Protein AF-A0A3N1CNZ3-F1 (afdb_monomer)

Structure (mmCIF, N/CA/C/O backbone):
data_AF-A0A3N1CNZ3-F1
#
_entry.id   AF-A0A3N1CNZ3-F1
#
loop_
_atom_site.group_PDB
_atom_site.id
_atom_site.type_symbol
_atom_site.label_atom_id
_atom_site.label_alt_id
_atom_site.label_comp_id
_atom_site.label_asym_id
_atom_site.label_entity_id
_atom_site.label_seq_id
_atom_site.pdbx_PDB_ins_code
_atom_site.Cartn_x
_atom_site.Cartn_y
_atom_site.Cartn_z
_atom_site.occupancy
_atom_site.B_iso_or_equiv
_atom_site.auth_seq_id
_atom_site.auth_comp_id
_atom_site.auth_asym_id
_atom_site.auth_atom_id
_atom_site.pdbx_PDB_model_num
ATOM 1 N N . MET A 1 1 ? 6.850 5.649 -30.669 1.00 46.03 1 MET A N 1
ATOM 2 C CA . MET A 1 1 ? 6.599 4.956 -29.387 1.00 46.03 1 MET A CA 1
ATOM 3 C C . MET A 1 1 ? 7.341 3.634 -29.407 1.00 46.03 1 MET A C 1
ATOM 5 O O . MET A 1 1 ? 7.019 2.796 -30.239 1.00 46.03 1 MET A O 1
ATOM 9 N N . ARG A 1 2 ? 8.354 3.455 -28.555 1.00 51.59 2 ARG A N 1
ATOM 10 C CA . ARG A 1 2 ? 8.882 2.115 -28.277 1.00 51.59 2 ARG A CA 1
ATOM 11 C C . ARG A 1 2 ? 7.975 1.484 -27.224 1.00 51.59 2 ARG A C 1
ATOM 13 O O . ARG A 1 2 ? 7.760 2.064 -26.165 1.00 51.59 2 ARG A O 1
ATOM 20 N N . ILE A 1 3 ? 7.370 0.356 -27.580 1.00 62.97 3 ILE A N 1
ATOM 21 C CA . ILE A 1 3 ? 6.422 -0.361 -26.716 1.00 62.97 3 ILE A CA 1
ATOM 22 C C . ILE A 1 3 ? 7.185 -1.106 -25.613 1.00 62.97 3 ILE A C 1
ATOM 24 O O . ILE A 1 3 ? 6.707 -1.186 -24.486 1.00 62.97 3 ILE A O 1
ATOM 28 N N . VAL A 1 4 ? 8.389 -1.587 -25.933 1.00 71.00 4 VAL A N 1
ATOM 29 C CA . VAL A 1 4 ? 9.271 -2.314 -25.019 1.00 71.00 4 VAL A CA 1
ATOM 30 C C . VAL A 1 4 ? 10.688 -1.771 -25.155 1.00 71.00 4 VAL A C 1
ATOM 32 O O . VAL A 1 4 ? 11.186 -1.603 -26.274 1.00 71.00 4 VAL A O 1
ATOM 35 N N . THR A 1 5 ? 11.318 -1.500 -24.020 1.00 71.12 5 THR A N 1
ATOM 36 C CA . THR A 1 5 ? 12.711 -1.066 -23.894 1.00 71.12 5 THR A CA 1
ATOM 37 C C . THR A 1 5 ? 13.413 -1.970 -22.874 1.00 71.12 5 THR A C 1
ATOM 39 O O . THR A 1 5 ? 12.835 -2.303 -21.836 1.00 71.12 5 THR A O 1
ATOM 42 N N . VAL A 1 6 ? 14.607 -2.456 -23.226 1.00 70.56 6 VAL A N 1
ATOM 43 C CA . VAL A 1 6 ? 15.424 -3.355 -22.399 1.00 70.56 6 VAL A CA 1
ATOM 44 C C . VAL A 1 6 ? 16.840 -2.780 -22.340 1.00 70.56 6 VAL A C 1
ATOM 46 O O . VAL A 1 6 ? 17.570 -2.846 -23.333 1.00 70.56 6 VAL A O 1
ATOM 49 N N . GLY A 1 7 ? 17.219 -2.220 -21.194 1.00 62.03 7 GLY A N 1
ATOM 50 C CA . GLY A 1 7 ? 18.405 -1.371 -21.076 1.00 62.03 7 GLY A CA 1
ATOM 51 C C . GLY A 1 7 ? 18.458 -0.628 -19.741 1.00 62.03 7 GLY A C 1
ATOM 52 O O . GLY A 1 7 ? 17.455 -0.532 -19.041 1.00 62.03 7 GLY A O 1
ATOM 53 N N . GLY A 1 8 ? 19.654 -0.170 -19.358 1.00 52.12 8 GLY A N 1
ATOM 54 C CA . GLY A 1 8 ? 19.952 0.368 -18.023 1.00 52.12 8 GLY A CA 1
ATOM 55 C C . GLY A 1 8 ? 19.082 1.549 -17.587 1.00 52.12 8 GLY A C 1
ATOM 56 O O . GLY A 1 8 ? 18.690 1.549 -16.426 1.00 52.12 8 GLY A O 1
ATOM 57 N N . ASP A 1 9 ? 18.725 2.435 -18.529 1.00 57.38 9 ASP A N 1
ATOM 58 C CA . ASP A 1 9 ? 18.073 3.738 -18.290 1.00 57.38 9 ASP A CA 1
ATOM 59 C C . ASP A 1 9 ? 16.896 3.964 -19.260 1.00 57.38 9 ASP A C 1
ATOM 61 O O . ASP A 1 9 ? 16.819 4.945 -20.007 1.00 57.38 9 ASP A O 1
ATOM 65 N N . ASP A 1 10 ? 15.995 2.992 -19.336 1.00 58.72 10 ASP A N 1
ATOM 66 C CA . ASP A 1 10 ? 15.031 2.916 -20.425 1.00 58.72 10 ASP A CA 1
ATOM 67 C C . ASP A 1 10 ? 13.652 3.476 -20.035 1.00 58.72 10 ASP A C 1
ATOM 69 O O . ASP A 1 10 ? 12.957 2.930 -19.176 1.00 58.72 10 ASP A O 1
ATOM 73 N N . VAL A 1 11 ? 13.223 4.539 -20.731 1.00 62.50 11 VAL A N 1
ATOM 74 C CA . VAL A 1 11 ? 11.865 5.102 -20.637 1.00 62.50 11 VAL A CA 1
ATOM 75 C C . VAL A 1 11 ? 10.981 4.506 -21.735 1.00 62.50 11 VAL A C 1
ATOM 77 O O . VAL A 1 11 ? 11.148 4.795 -22.924 1.00 62.50 11 VAL A O 1
ATOM 80 N N . GLY A 1 12 ? 10.013 3.679 -21.342 1.00 67.38 12 GLY A N 1
ATOM 81 C CA . GLY A 1 12 ? 9.133 2.954 -22.263 1.00 67.38 12 GLY A CA 1
ATOM 82 C C . GLY A 1 12 ? 7.735 2.715 -21.695 1.00 67.38 12 GLY A C 1
ATOM 83 O O . GLY A 1 12 ? 7.471 2.941 -20.517 1.00 67.38 12 GLY A O 1
ATOM 84 N N . PHE A 1 13 ? 6.802 2.244 -22.530 1.00 79.50 13 PHE A N 1
ATOM 85 C CA . PHE A 1 13 ? 5.502 1.776 -22.023 1.00 79.50 13 PHE A CA 1
ATOM 86 C C . PHE A 1 13 ? 5.709 0.568 -21.091 1.00 79.50 13 PHE A C 1
ATOM 88 O O . PHE A 1 13 ? 5.171 0.531 -19.984 1.00 79.50 13 PHE A O 1
ATOM 95 N N . ILE A 1 14 ? 6.564 -0.364 -21.524 1.00 84.19 14 ILE A N 1
ATOM 96 C CA . ILE A 1 14 ? 7.163 -1.423 -20.711 1.00 84.19 14 ILE A CA 1
ATOM 97 C C . ILE A 1 14 ? 8.678 -1.198 -20.686 1.00 84.19 14 ILE A C 1
ATOM 99 O O . ILE A 1 14 ? 9.312 -1.217 -21.743 1.00 84.19 14 ILE A O 1
ATOM 103 N N . ALA A 1 15 ? 9.241 -1.016 -19.493 1.00 84.62 15 ALA A N 1
ATOM 104 C CA . ALA A 1 15 ? 10.671 -0.844 -19.263 1.00 84.62 15 ALA A CA 1
ATOM 105 C C . ALA A 1 15 ? 11.224 -2.003 -18.425 1.00 84.62 15 ALA A C 1
ATOM 107 O O . ALA A 1 15 ? 10.653 -2.353 -17.387 1.00 84.62 15 ALA A O 1
ATOM 108 N N . ILE A 1 16 ? 12.332 -2.596 -18.876 1.00 85.44 16 ILE A N 1
ATOM 109 C CA . ILE A 1 16 ? 13.046 -3.657 -18.158 1.00 85.44 16 ILE A CA 1
ATOM 110 C C . ILE A 1 16 ? 14.524 -3.273 -18.059 1.00 85.44 16 ILE A C 1
ATOM 112 O O . ILE A 1 16 ? 15.191 -3.130 -19.080 1.00 85.44 16 ILE A O 1
ATOM 116 N N . GLY A 1 17 ? 15.053 -3.127 -16.847 1.00 84.12 17 GLY A N 1
ATOM 117 C CA . GLY A 1 17 ? 16.405 -2.593 -16.654 1.00 84.12 17 GLY A CA 1
ATOM 118 C C . GLY A 1 17 ? 16.857 -2.581 -15.199 1.00 84.12 17 GLY A C 1
ATOM 119 O O . GLY A 1 17 ? 16.155 -3.082 -14.325 1.00 84.12 17 GLY A O 1
ATOM 120 N N . GLN A 1 18 ? 18.034 -2.019 -14.917 1.00 85.38 18 GLN A N 1
ATOM 121 C CA . GLN A 1 18 ? 18.400 -1.720 -13.527 1.00 85.38 18 GLN A CA 1
ATOM 122 C C . GLN A 1 18 ? 17.577 -0.544 -13.003 1.00 85.38 18 GLN A C 1
ATOM 124 O O . GLN A 1 18 ? 16.975 -0.679 -11.935 1.00 85.38 18 GLN A O 1
ATOM 129 N N . GLU A 1 19 ? 17.458 0.520 -13.800 1.00 86.12 19 GLU A N 1
ATOM 130 C CA . GLU A 1 19 ? 16.559 1.650 -13.583 1.00 86.12 19 GLU A CA 1
ATOM 131 C C . GLU A 1 19 ? 15.462 1.647 -14.656 1.00 86.12 19 GLU A C 1
ATOM 133 O O . GLU A 1 19 ? 15.639 2.082 -15.791 1.00 86.12 19 GLU A O 1
ATOM 138 N N . ALA A 1 20 ? 14.301 1.095 -14.306 1.00 84.00 20 ALA A N 1
ATOM 139 C CA . ALA A 1 20 ? 13.165 0.992 -15.212 1.00 84.00 20 ALA A CA 1
ATOM 140 C C . ALA A 1 20 ? 12.132 2.075 -14.888 1.00 84.00 20 ALA A C 1
ATOM 142 O O . ALA A 1 20 ? 11.568 2.092 -13.788 1.00 84.00 20 ALA A O 1
ATOM 143 N N . VAL A 1 21 ? 11.836 2.944 -15.859 1.00 84.81 21 VAL A N 1
ATOM 144 C CA . VAL A 1 21 ? 10.795 3.973 -15.733 1.00 84.81 21 VAL A CA 1
ATOM 145 C C . VAL A 1 21 ? 9.767 3.808 -16.848 1.00 84.81 21 VAL A C 1
ATOM 147 O O . VAL A 1 21 ? 10.080 3.895 -18.032 1.00 84.81 21 VAL A O 1
ATOM 150 N N . GLY A 1 22 ? 8.509 3.569 -16.488 1.00 83.75 22 GLY A N 1
ATOM 151 C CA . GLY A 1 22 ? 7.470 3.325 -17.486 1.00 83.75 22 GLY A CA 1
ATOM 152 C C . GLY A 1 22 ? 6.078 3.160 -16.901 1.00 83.75 22 GLY A C 1
ATOM 153 O O . GLY A 1 22 ? 5.855 3.370 -15.717 1.00 83.75 22 GLY A O 1
ATOM 154 N N . ILE A 1 23 ? 5.106 2.760 -17.721 1.00 86.44 23 ILE A N 1
ATOM 155 C CA . ILE A 1 23 ? 3.783 2.379 -17.194 1.00 86.44 23 ILE A CA 1
ATOM 156 C C . ILE A 1 23 ? 3.897 1.036 -16.473 1.00 86.44 23 ILE A C 1
ATOM 158 O O . ILE A 1 23 ? 3.378 0.887 -15.366 1.00 86.44 23 ILE A O 1
ATOM 162 N N . ILE A 1 24 ? 4.628 0.099 -17.076 1.00 88.69 24 ILE A N 1
ATOM 163 C CA . ILE A 1 24 ? 5.053 -1.155 -16.461 1.00 88.69 24 ILE A CA 1
ATOM 164 C C . ILE A 1 24 ? 6.579 -1.126 -16.362 1.00 88.69 24 ILE A C 1
ATOM 166 O O . ILE A 1 24 ? 7.261 -1.077 -17.384 1.00 88.69 24 ILE A O 1
ATOM 170 N N . ALA A 1 25 ? 7.108 -1.162 -15.143 1.00 88.00 25 ALA A N 1
ATOM 171 C CA . ALA A 1 25 ? 8.540 -1.127 -14.872 1.00 88.00 25 ALA A CA 1
ATOM 172 C C . ALA A 1 25 ? 8.978 -2.395 -14.134 1.00 88.00 25 ALA A C 1
ATOM 174 O O . ALA A 1 25 ? 8.383 -2.758 -13.116 1.00 88.00 25 ALA A O 1
ATOM 175 N N . ILE A 1 26 ? 10.017 -3.063 -14.633 1.00 89.88 26 ILE A N 1
ATOM 176 C CA . ILE A 1 26 ? 10.611 -4.250 -14.009 1.00 89.88 26 ILE A CA 1
ATOM 177 C C . ILE A 1 26 ? 12.118 -4.027 -13.877 1.00 89.88 26 ILE A C 1
ATOM 179 O O . ILE A 1 26 ? 12.821 -3.934 -14.880 1.00 89.88 26 ILE A O 1
ATOM 183 N N . GLY A 1 27 ? 12.633 -3.954 -12.652 1.00 88.31 27 GLY A N 1
ATOM 184 C CA . GLY A 1 27 ? 14.049 -3.662 -12.442 1.00 88.31 27 GLY A CA 1
ATOM 185 C C . GLY A 1 27 ? 14.508 -3.704 -10.995 1.00 88.31 27 GLY A C 1
ATOM 186 O O . GLY A 1 27 ? 13.774 -4.144 -10.120 1.00 88.31 27 GLY A O 1
ATOM 187 N N . GLN A 1 28 ? 15.732 -3.260 -10.708 1.00 89.19 28 GLN A N 1
ATOM 188 C CA . GLN A 1 28 ? 16.155 -3.076 -9.313 1.00 89.19 28 GLN A CA 1
ATOM 189 C C . GLN A 1 28 ? 15.481 -1.839 -8.714 1.00 89.19 28 GLN A C 1
ATOM 191 O O . GLN A 1 28 ? 14.893 -1.926 -7.633 1.00 89.19 28 GLN A O 1
ATOM 196 N N . LEU A 1 29 ? 15.505 -0.740 -9.465 1.00 88.81 29 LEU A N 1
ATOM 197 C CA . LEU A 1 29 ? 14.789 0.506 -9.233 1.00 88.81 29 LEU A CA 1
ATOM 198 C C . LEU A 1 29 ? 13.678 0.605 -10.282 1.00 88.81 29 LEU A C 1
ATOM 200 O O . LEU A 1 29 ? 13.937 0.876 -11.452 1.00 88.81 29 LEU A O 1
ATOM 204 N N . ALA A 1 30 ? 12.438 0.341 -9.879 1.00 88.50 30 ALA A N 1
ATOM 205 C CA . ALA A 1 30 ? 11.291 0.352 -10.780 1.00 88.50 30 ALA A CA 1
ATOM 206 C C . ALA A 1 30 ? 10.330 1.478 -10.398 1.00 88.50 30 ALA A C 1
ATOM 208 O O . ALA A 1 30 ? 9.799 1.493 -9.283 1.00 88.50 30 ALA A O 1
ATOM 209 N N . THR A 1 31 ? 10.080 2.398 -11.329 1.00 88.25 31 THR A N 1
ATOM 210 C CA . THR A 1 31 ? 9.124 3.497 -11.148 1.00 88.25 31 THR A CA 1
ATOM 211 C C . THR A 1 31 ? 8.074 3.469 -12.249 1.00 88.25 31 THR A C 1
ATOM 213 O O . THR A 1 31 ? 8.398 3.539 -13.433 1.00 88.25 31 THR A O 1
ATOM 216 N N . GLY A 1 32 ? 6.801 3.369 -11.874 1.00 87.25 32 GLY A N 1
ATOM 217 C CA . GLY A 1 32 ? 5.729 3.314 -12.860 1.00 87.25 32 GLY A CA 1
ATOM 218 C C . GLY A 1 32 ? 4.328 3.209 -12.292 1.00 87.25 32 GLY A C 1
ATOM 219 O O . GLY A 1 32 ? 4.125 3.293 -11.089 1.00 87.25 32 GLY A O 1
ATOM 220 N N . VAL A 1 33 ? 3.325 2.996 -13.143 1.00 88.88 33 VAL A N 1
ATOM 221 C CA . VAL A 1 33 ? 1.968 2.686 -12.651 1.00 88.88 33 VAL A CA 1
ATOM 222 C C . VAL A 1 33 ? 1.977 1.313 -11.980 1.00 88.88 33 VAL A C 1
ATOM 224 O O . VAL A 1 33 ? 1.446 1.157 -10.881 1.00 88.88 33 VAL A O 1
ATOM 227 N N . ILE A 1 34 ? 2.628 0.345 -12.623 1.00 91.19 34 ILE A N 1
ATOM 228 C CA . ILE A 1 34 ? 2.886 -0.992 -12.102 1.00 91.19 34 ILE A CA 1
ATOM 229 C C . ILE A 1 34 ? 4.403 -1.180 -12.050 1.00 91.19 34 ILE A C 1
ATOM 231 O O . ILE A 1 34 ? 5.063 -1.194 -13.087 1.00 91.19 34 ILE A O 1
ATOM 235 N N . ALA A 1 35 ? 4.953 -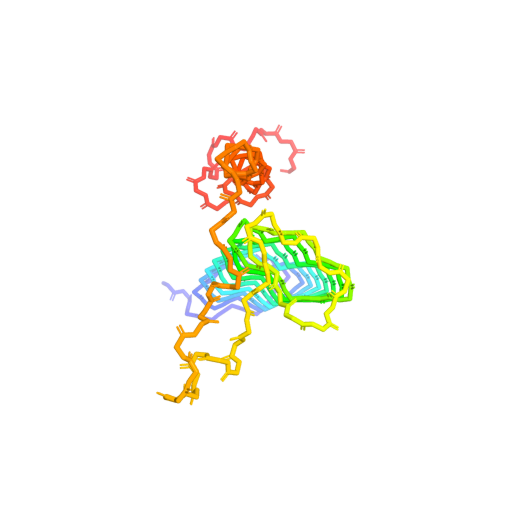1.321 -10.848 1.00 91.06 35 ALA A N 1
ATOM 236 C CA . ALA A 1 35 ? 6.387 -1.426 -10.615 1.00 91.06 35 ALA A CA 1
ATOM 237 C C . ALA A 1 35 ? 6.738 -2.735 -9.899 1.00 91.06 35 ALA A C 1
ATOM 239 O O . ALA A 1 35 ? 6.186 -3.042 -8.840 1.00 91.06 35 ALA A O 1
ATOM 240 N N . PHE A 1 36 ? 7.697 -3.471 -10.455 1.00 92.19 36 PHE A N 1
ATOM 241 C CA . PHE A 1 36 ? 8.276 -4.678 -9.875 1.00 92.19 36 PHE A CA 1
ATOM 242 C C . PHE A 1 36 ? 9.778 -4.487 -9.681 1.00 92.19 36 PHE A C 1
ATOM 244 O O . PHE A 1 36 ? 10.498 -4.265 -10.654 1.00 92.19 36 PHE A O 1
ATOM 251 N N . GLY A 1 37 ? 10.273 -4.611 -8.451 1.00 91.31 37 GLY A N 1
ATOM 252 C CA . GLY A 1 37 ? 11.709 -4.487 -8.216 1.00 91.31 37 GLY A CA 1
ATOM 253 C C . GLY A 1 37 ? 12.173 -4.631 -6.781 1.00 91.31 37 GLY A C 1
ATOM 254 O O . GLY A 1 37 ? 11.395 -4.976 -5.905 1.00 91.31 37 GLY A O 1
ATOM 255 N N . GLN A 1 38 ? 13.450 -4.376 -6.500 1.00 92.19 38 GLN A N 1
ATOM 256 C CA . GLN A 1 38 ? 13.903 -4.294 -5.105 1.00 92.19 38 GLN A CA 1
ATOM 257 C C . GLN A 1 38 ? 13.352 -3.031 -4.440 1.00 92.19 38 GLN A C 1
ATOM 259 O O . GLN A 1 38 ? 12.807 -3.105 -3.339 1.00 92.19 38 GLN A O 1
ATOM 264 N N . LEU A 1 39 ? 13.426 -1.909 -5.152 1.00 91.12 39 LEU A N 1
ATOM 265 C CA . LEU A 1 39 ? 12.844 -0.619 -4.813 1.00 91.12 39 LEU A CA 1
ATOM 266 C C . LEU A 1 39 ? 11.775 -0.293 -5.858 1.00 91.12 39 LEU A C 1
ATOM 268 O O . LEU A 1 39 ? 12.085 0.144 -6.965 1.00 91.12 39 LEU A O 1
ATOM 272 N N . ALA A 1 40 ? 10.513 -0.529 -5.508 1.00 91.56 40 ALA A N 1
ATOM 273 C CA . ALA A 1 40 ? 9.377 -0.316 -6.398 1.00 91.56 40 ALA A CA 1
ATOM 274 C C . ALA A 1 40 ? 8.565 0.904 -5.948 1.00 91.56 40 ALA A C 1
ATOM 276 O O . ALA A 1 40 ? 8.127 0.974 -4.796 1.00 91.56 40 ALA A O 1
ATOM 277 N N . THR A 1 41 ? 8.336 1.849 -6.860 1.00 90.62 41 THR A N 1
ATOM 278 C CA . THR A 1 41 ? 7.497 3.033 -6.630 1.00 90.62 41 THR A CA 1
ATOM 279 C C . THR A 1 41 ? 6.410 3.103 -7.695 1.00 90.62 41 THR A C 1
ATOM 281 O O . THR A 1 41 ? 6.711 3.153 -8.886 1.00 90.62 41 THR A O 1
ATOM 284 N N . GLY A 1 42 ? 5.140 3.098 -7.293 1.00 90.00 42 GLY A N 1
ATOM 285 C CA . GLY A 1 42 ? 4.053 3.114 -8.266 1.00 90.00 42 GLY A CA 1
ATOM 286 C C . GLY A 1 42 ? 2.650 3.127 -7.693 1.00 90.00 42 GLY A C 1
ATOM 287 O O . GLY A 1 42 ? 2.463 3.150 -6.485 1.00 90.00 42 GLY A O 1
ATOM 288 N N . VAL A 1 43 ? 1.629 3.081 -8.547 1.00 90.94 43 VAL A N 1
ATOM 289 C CA . VAL A 1 43 ? 0.253 2.855 -8.066 1.00 90.94 43 VAL A CA 1
ATOM 290 C C . VAL A 1 43 ? 0.158 1.448 -7.477 1.00 90.94 43 VAL A C 1
ATOM 292 O O . VAL A 1 43 ? -0.327 1.277 -6.359 1.00 90.94 43 VAL A O 1
ATOM 295 N N . ILE A 1 44 ? 0.690 0.464 -8.198 1.00 93.44 44 ILE A N 1
ATOM 296 C CA . ILE A 1 44 ? 0.894 -0.908 -7.742 1.00 93.44 44 ILE A CA 1
ATOM 297 C C . ILE A 1 44 ? 2.401 -1.145 -7.674 1.00 93.44 44 ILE A C 1
ATOM 299 O O . ILE A 1 44 ? 3.073 -1.153 -8.703 1.00 93.44 44 ILE A O 1
ATOM 303 N N . ALA A 1 45 ? 2.932 -1.330 -6.470 1.00 93.44 45 ALA A N 1
ATOM 304 C CA . ALA A 1 45 ? 4.355 -1.543 -6.233 1.00 93.44 45 ALA A CA 1
ATOM 305 C C . ALA A 1 45 ? 4.587 -2.902 -5.572 1.00 93.44 45 ALA A C 1
ATOM 307 O O . ALA A 1 45 ? 3.997 -3.202 -4.531 1.00 93.44 45 ALA A O 1
ATOM 308 N N . ILE A 1 46 ? 5.456 -3.716 -6.167 1.00 94.75 46 ILE A N 1
ATOM 309 C CA . ILE A 1 46 ? 5.803 -5.049 -5.675 1.00 94.75 46 ILE A CA 1
ATOM 310 C C . ILE A 1 46 ? 7.323 -5.146 -5.556 1.00 94.75 46 ILE A C 1
ATOM 312 O O . ILE A 1 46 ? 8.034 -5.025 -6.553 1.00 94.75 46 ILE A O 1
ATOM 316 N N . GLY A 1 47 ? 7.834 -5.364 -4.343 1.00 92.88 47 GLY A N 1
ATOM 317 C CA . GLY 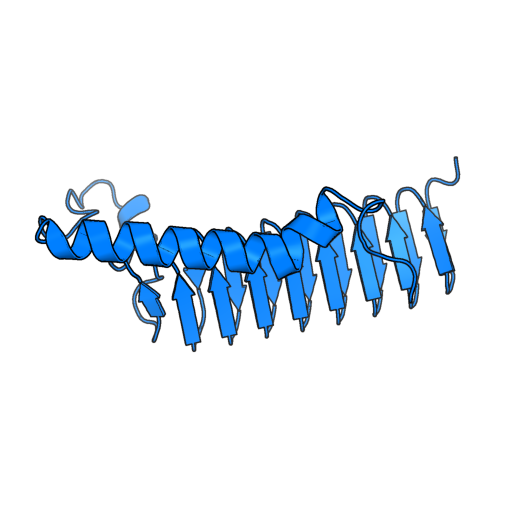A 1 47 ? 9.277 -5.385 -4.135 1.00 92.88 47 GLY A CA 1
ATOM 318 C C . GLY A 1 47 ? 9.775 -5.679 -2.732 1.00 92.88 47 GLY A C 1
ATOM 319 O O . GLY A 1 47 ? 9.003 -6.035 -1.856 1.00 92.88 47 GLY A O 1
ATOM 320 N N . GLN A 1 48 ? 11.077 -5.537 -2.480 1.00 93.44 48 GLN A N 1
ATOM 321 C CA . GLN A 1 48 ? 11.573 -5.591 -1.096 1.00 93.44 48 GLN A CA 1
ATOM 322 C C . GLN A 1 48 ? 11.135 -4.348 -0.322 1.00 93.44 48 GLN A C 1
ATOM 324 O O . GLN A 1 48 ? 10.620 -4.466 0.788 1.00 93.44 48 GLN A O 1
ATOM 329 N N . VAL A 1 49 ? 11.270 -3.183 -0.951 1.00 93.12 49 VAL A N 1
ATOM 330 C CA . VAL A 1 49 ? 10.755 -1.896 -0.496 1.00 93.12 49 VAL A CA 1
ATOM 331 C C . VAL A 1 49 ? 9.745 -1.411 -1.533 1.00 93.12 49 VAL A C 1
ATOM 333 O O . VAL A 1 49 ? 10.112 -1.022 -2.641 1.00 93.12 49 VAL A O 1
ATOM 336 N N . ALA A 1 50 ? 8.465 -1.457 -1.176 1.00 93.38 50 ALA A N 1
ATOM 337 C CA . ALA A 1 50 ? 7.355 -1.084 -2.042 1.00 93.38 50 ALA A CA 1
ATOM 338 C C . ALA A 1 50 ? 6.679 0.195 -1.535 1.00 93.38 50 ALA A C 1
ATOM 340 O O . ALA A 1 50 ? 6.238 0.269 -0.385 1.00 93.38 50 ALA A O 1
ATOM 341 N N . ARG A 1 51 ? 6.574 1.198 -2.409 1.00 92.38 51 ARG A N 1
ATOM 342 C CA . ARG A 1 51 ? 5.928 2.491 -2.155 1.00 92.38 51 ARG A CA 1
ATOM 343 C C . ARG A 1 51 ? 4.817 2.704 -3.171 1.00 92.38 51 ARG A C 1
ATOM 345 O O . ARG A 1 51 ? 5.097 2.845 -4.358 1.00 92.38 51 ARG A O 1
ATOM 352 N N . GLY A 1 52 ? 3.565 2.736 -2.728 1.00 91.25 52 GLY A N 1
ATOM 353 C CA . GLY A 1 52 ? 2.473 2.909 -3.677 1.00 91.25 52 GLY A CA 1
ATOM 354 C C . GLY A 1 52 ? 1.090 3.125 -3.103 1.00 91.25 52 GLY A C 1
ATOM 355 O O . GLY A 1 52 ? 0.923 3.322 -1.906 1.00 91.25 52 GLY A O 1
ATOM 356 N N . VAL A 1 53 ? 0.069 3.103 -3.957 1.00 91.94 53 VAL A N 1
ATOM 357 C CA . VAL A 1 53 ? -1.325 3.025 -3.488 1.00 91.94 53 VAL A CA 1
ATOM 358 C C . VAL A 1 53 ? -1.573 1.623 -2.932 1.00 91.94 53 VAL A C 1
ATOM 360 O O . VAL A 1 53 ? -2.034 1.478 -1.799 1.00 91.94 53 VAL A O 1
ATOM 363 N N . ILE A 1 54 ? -1.188 0.609 -3.706 1.00 93.44 54 ILE A N 1
ATOM 364 C CA . ILE A 1 54 ? -1.136 -0.798 -3.319 1.00 93.44 54 ILE A CA 1
ATOM 365 C C . ILE A 1 54 ? 0.338 -1.201 -3.278 1.00 93.44 54 ILE A C 1
ATOM 367 O O . ILE A 1 54 ? 1.002 -1.238 -4.313 1.00 93.44 54 ILE A O 1
ATOM 371 N N . ALA A 1 55 ? 0.852 -1.490 -2.085 1.00 93.12 55 ALA A N 1
ATOM 372 C CA . ALA A 1 55 ? 2.247 -1.859 -1.871 1.00 93.12 55 ALA A CA 1
ATOM 373 C C . ALA A 1 55 ? 2.352 -3.284 -1.319 1.00 93.12 55 ALA A C 1
ATOM 375 O O . ALA A 1 55 ? 1.739 -3.605 -0.299 1.00 93.12 55 ALA A O 1
ATOM 376 N N . ILE A 1 56 ? 3.144 -4.131 -1.971 1.00 93.88 56 ILE A N 1
ATOM 377 C CA . ILE A 1 56 ? 3.402 -5.509 -1.547 1.00 93.88 56 ILE A CA 1
ATOM 378 C C . ILE A 1 56 ? 4.912 -5.706 -1.444 1.00 93.88 56 ILE A C 1
ATOM 380 O O . ILE A 1 56 ? 5.625 -5.574 -2.436 1.00 93.88 56 ILE A O 1
ATOM 384 N N . GLY A 1 57 ? 5.418 -6.034 -0.259 1.00 92.06 57 GLY A N 1
ATOM 385 C CA . GLY A 1 57 ? 6.854 -6.213 -0.090 1.00 92.06 57 GLY A CA 1
ATOM 386 C C . GLY A 1 57 ? 7.318 -6.609 1.295 1.00 92.06 57 GLY A C 1
ATOM 387 O O . GLY A 1 57 ? 6.506 -6.894 2.157 1.00 92.06 57 GLY A O 1
ATOM 388 N N . GLN A 1 58 ? 8.625 -6.640 1.551 1.00 92.31 58 GLN A N 1
ATOM 389 C CA . GLN A 1 58 ? 9.095 -6.820 2.933 1.00 92.31 58 GLN A CA 1
ATOM 390 C C . GLN A 1 58 ? 8.817 -5.567 3.766 1.00 92.31 58 GLN A C 1
ATOM 392 O O . GLN A 1 58 ? 8.268 -5.676 4.862 1.00 92.31 58 GLN A O 1
ATOM 397 N N . LEU A 1 59 ? 9.126 -4.400 3.202 1.00 92.31 59 LEU A N 1
ATOM 398 C CA . LEU A 1 59 ? 8.744 -3.073 3.665 1.00 92.31 59 LEU A CA 1
ATOM 399 C C . LEU A 1 59 ? 7.727 -2.493 2.682 1.00 92.31 59 LEU A C 1
ATOM 401 O O . LEU A 1 59 ? 8.070 -2.186 1.542 1.00 92.31 59 LEU A O 1
ATOM 405 N N . ALA A 1 60 ? 6.478 -2.349 3.113 1.00 92.38 60 ALA A N 1
ATOM 406 C CA . ALA A 1 60 ? 5.394 -1.850 2.272 1.00 92.38 60 ALA A CA 1
ATOM 407 C C . ALA A 1 60 ? 4.801 -0.566 2.857 1.00 92.38 60 ALA A C 1
ATOM 409 O O . ALA A 1 60 ? 4.332 -0.559 3.994 1.00 92.38 60 ALA A O 1
ATOM 410 N N . VAL A 1 61 ? 4.788 0.512 2.073 1.00 92.06 61 VAL A N 1
ATOM 411 C CA . VAL A 1 61 ? 4.139 1.780 2.424 1.00 92.06 61 VAL A CA 1
ATOM 412 C C . VAL A 1 61 ? 3.078 2.087 1.381 1.00 92.06 6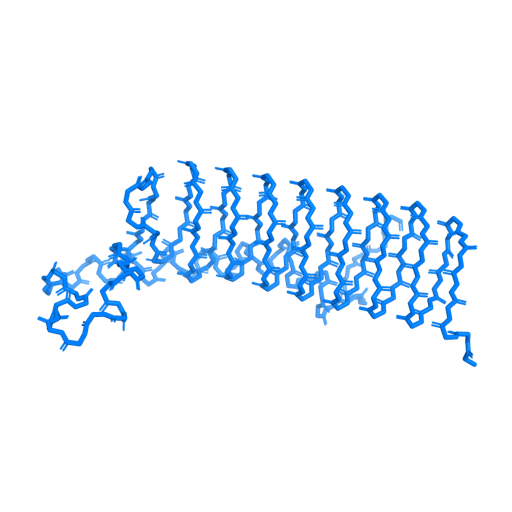1 VAL A C 1
ATOM 414 O O . VAL A 1 61 ? 3.397 2.304 0.209 1.00 92.06 61 VAL A O 1
ATOM 417 N N . GLY A 1 62 ? 1.815 2.122 1.800 1.00 91.31 62 GLY A N 1
ATOM 418 C CA . GLY A 1 62 ? 0.732 2.440 0.884 1.00 91.31 62 GLY A CA 1
ATOM 419 C C . GLY A 1 62 ? -0.591 2.836 1.515 1.00 91.31 62 GLY A C 1
ATOM 420 O O . GLY A 1 62 ? -0.708 2.977 2.727 1.00 91.31 62 GLY A O 1
ATOM 421 N N . ILE A 1 63 ? -1.617 3.021 0.687 1.00 90.25 63 ILE A N 1
ATOM 422 C CA . ILE A 1 63 ? -2.998 3.107 1.182 1.00 90.25 63 ILE A CA 1
ATOM 423 C C . ILE A 1 63 ? -3.435 1.715 1.650 1.00 90.25 63 ILE A C 1
ATOM 425 O O . ILE A 1 63 ? -3.995 1.567 2.740 1.00 90.25 63 ILE A O 1
ATOM 429 N N . VAL A 1 64 ? -3.100 0.705 0.844 1.00 90.94 64 VAL A N 1
ATOM 430 C CA . VAL A 1 64 ? -3.168 -0.716 1.179 1.00 90.94 64 VAL A CA 1
ATOM 431 C C . VAL A 1 64 ? -1.753 -1.286 1.124 1.00 90.94 64 VAL A C 1
ATOM 433 O O . VAL A 1 64 ? -1.102 -1.228 0.081 1.00 90.94 64 VAL A O 1
ATOM 436 N N . ALA A 1 65 ? -1.275 -1.833 2.239 1.00 90.31 65 ALA A N 1
ATOM 437 C CA . ALA A 1 65 ? 0.081 -2.363 2.360 1.00 90.31 65 ALA A CA 1
ATOM 438 C C . ALA A 1 65 ? 0.084 -3.826 2.827 1.00 90.31 65 ALA A C 1
ATOM 440 O O . ALA A 1 65 ? -0.627 -4.198 3.761 1.00 90.31 65 ALA A O 1
ATOM 441 N N . VAL A 1 66 ? 0.909 -4.663 2.207 1.00 90.62 66 VAL A N 1
ATOM 442 C CA . VAL A 1 66 ? 1.089 -6.070 2.584 1.00 90.62 66 VAL A CA 1
ATOM 443 C C . VAL A 1 66 ? 2.577 -6.370 2.678 1.00 90.62 66 VAL A C 1
ATOM 445 O O . VAL A 1 66 ? 3.302 -6.181 1.705 1.00 90.62 66 VAL A O 1
ATOM 448 N N . GLY A 1 67 ? 3.042 -6.850 3.830 1.00 89.75 67 GLY A N 1
ATOM 449 C CA . GLY A 1 67 ? 4.454 -7.158 3.999 1.00 89.75 67 GLY A CA 1
ATOM 450 C C . GLY A 1 67 ? 4.879 -7.730 5.336 1.00 89.75 67 GLY A C 1
ATOM 451 O O . GLY A 1 67 ? 4.047 -8.120 6.139 1.00 89.75 67 GLY A O 1
ATOM 452 N N . MET A 1 68 ? 6.185 -7.800 5.597 1.00 89.25 68 MET A N 1
ATOM 453 C CA . MET A 1 68 ? 6.679 -8.121 6.945 1.00 89.25 68 MET A CA 1
ATOM 454 C C . MET A 1 68 ? 6.523 -6.909 7.868 1.00 89.25 68 MET A C 1
ATOM 456 O O . MET A 1 68 ? 5.998 -7.040 8.973 1.00 89.25 68 MET A O 1
ATOM 460 N N . ALA A 1 69 ? 6.916 -5.736 7.373 1.00 90.38 69 ALA A N 1
ATOM 461 C CA . ALA A 1 69 ? 6.687 -4.428 7.962 1.00 90.38 69 ALA A CA 1
ATOM 462 C C . ALA A 1 69 ? 5.815 -3.598 7.006 1.00 90.38 69 ALA A C 1
ATOM 464 O O . ALA A 1 69 ? 6.239 -3.269 5.897 1.00 90.38 69 ALA A O 1
ATOM 465 N N . ALA A 1 70 ? 4.586 -3.282 7.413 1.00 89.00 70 ALA A N 1
ATOM 466 C CA . ALA A 1 70 ? 3.606 -2.629 6.547 1.00 89.00 70 ALA A CA 1
ATOM 467 C C . ALA A 1 70 ? 2.998 -1.376 7.193 1.00 89.00 70 ALA A C 1
ATOM 469 O O . ALA A 1 70 ? 2.428 -1.433 8.282 1.00 89.00 70 ALA A O 1
ATOM 470 N N . VAL A 1 71 ? 3.063 -0.248 6.492 1.00 89.75 71 VAL A N 1
ATOM 471 C CA . VAL A 1 71 ? 2.389 0.999 6.866 1.00 89.75 71 VAL A CA 1
ATOM 472 C C . VAL A 1 71 ? 1.310 1.276 5.831 1.00 89.75 71 VAL A C 1
ATOM 474 O O . VAL A 1 71 ? 1.601 1.567 4.672 1.00 89.75 71 VAL A O 1
ATOM 477 N N . GLY A 1 72 ? 0.058 1.138 6.256 1.00 89.06 72 GLY A N 1
ATOM 478 C CA . GLY A 1 72 ? -1.123 1.333 5.424 1.00 89.06 72 GLY A CA 1
ATOM 479 C C . GLY A 1 72 ? -1.941 2.509 5.931 1.00 89.06 72 GLY A C 1
ATOM 480 O O . GLY A 1 72 ? -2.215 2.572 7.122 1.00 89.06 72 GLY A O 1
ATOM 481 N N . VAL A 1 73 ? -2.397 3.419 5.072 1.00 87.94 73 VAL A N 1
ATOM 482 C CA . VAL A 1 73 ? -3.351 4.456 5.512 1.00 87.94 73 VAL A CA 1
ATOM 483 C C . VAL A 1 73 ? -4.671 3.810 5.927 1.00 87.94 73 VAL A C 1
ATOM 485 O O . VAL A 1 73 ? -5.159 4.037 7.031 1.00 87.94 73 VAL A O 1
ATOM 488 N N . LEU A 1 74 ? -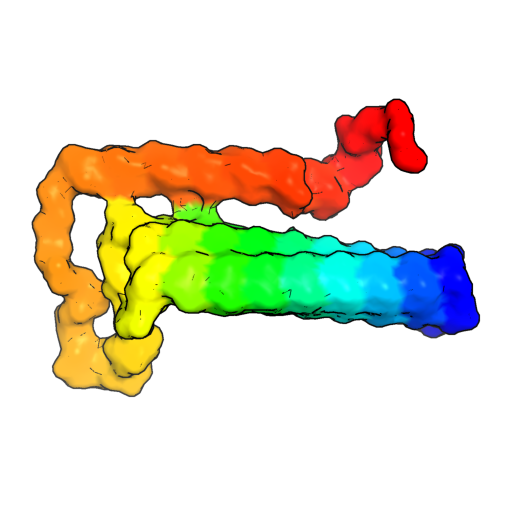5.226 2.962 5.057 1.00 86.50 74 LEU A N 1
ATOM 489 C CA . LEU A 1 74 ? -6.503 2.293 5.290 1.00 86.50 74 LEU A CA 1
ATOM 490 C C . LEU A 1 74 ? -6.305 0.892 5.852 1.00 86.50 74 LEU A C 1
ATOM 492 O O . LEU A 1 74 ? -6.905 0.558 6.869 1.00 86.50 74 LEU A O 1
ATOM 496 N N . PHE A 1 75 ? -5.465 0.082 5.210 1.00 85.69 75 PHE A N 1
ATOM 497 C CA . PHE A 1 75 ? -5.322 -1.326 5.564 1.00 85.69 75 PHE A CA 1
ATOM 498 C C . PHE A 1 75 ? -3.874 -1.786 5.460 1.00 85.69 75 PHE A C 1
ATOM 500 O O . PHE A 1 75 ? -3.198 -1.503 4.469 1.00 85.69 75 PHE A O 1
ATOM 507 N N . ALA A 1 76 ? -3.403 -2.515 6.472 1.00 86.19 76 ALA A N 1
ATOM 508 C CA . ALA A 1 76 ? -2.073 -3.105 6.451 1.00 86.19 76 ALA A CA 1
ATOM 509 C C . ALA A 1 76 ? -2.046 -4.527 7.015 1.00 86.19 76 ALA A C 1
ATOM 511 O O . ALA A 1 76 ? -2.520 -4.791 8.126 1.00 86.19 76 ALA A O 1
ATOM 512 N N . VAL A 1 77 ? -1.399 -5.427 6.279 1.00 85.88 77 VAL A N 1
ATOM 513 C CA . VAL A 1 77 ? -1.150 -6.812 6.689 1.00 85.88 77 VAL A CA 1
ATOM 514 C C . VAL A 1 77 ? 0.344 -7.023 6.839 1.00 85.88 77 VAL A C 1
ATOM 516 O O . VAL A 1 77 ? 1.091 -6.784 5.896 1.00 85.88 77 VAL A O 1
ATOM 519 N N . GLY A 1 78 ? 0.780 -7.496 8.001 1.00 85.06 78 GLY A N 1
ATOM 520 C CA . GLY A 1 78 ? 2.173 -7.864 8.201 1.00 85.06 78 GLY A CA 1
ATOM 521 C C . GLY A 1 78 ? 2.534 -8.162 9.637 1.00 85.06 78 GLY A C 1
ATOM 522 O O . GLY A 1 78 ? 1.770 -7.804 10.530 1.00 85.06 78 GLY A O 1
ATOM 523 N N . MET A 1 79 ? 3.686 -8.814 9.847 1.00 84.44 79 MET A N 1
ATOM 524 C CA . MET A 1 79 ? 4.190 -9.148 11.189 1.00 84.44 79 MET A CA 1
ATOM 525 C C . MET A 1 79 ? 4.190 -7.919 12.093 1.00 84.44 79 MET A C 1
ATOM 527 O O . MET A 1 79 ? 3.729 -7.992 13.227 1.00 84.44 79 MET A O 1
ATOM 531 N N . VAL A 1 80 ? 4.641 -6.784 11.569 1.00 85.81 80 VAL A N 1
ATOM 532 C CA . VAL A 1 80 ? 4.499 -5.476 12.200 1.00 85.81 80 VAL A CA 1
ATOM 533 C C . VAL A 1 80 ? 3.726 -4.593 11.235 1.00 85.81 80 VAL A C 1
ATOM 535 O O . VAL A 1 80 ? 4.174 -4.366 10.110 1.00 85.81 80 VAL A O 1
ATOM 538 N N . SER A 1 81 ? 2.557 -4.097 11.644 1.00 84.12 81 SER A N 1
ATOM 539 C CA . SER A 1 81 ? 1.826 -3.160 10.794 1.00 84.12 81 SER A CA 1
ATOM 540 C C . SER A 1 81 ? 1.096 -2.051 11.539 1.00 84.12 81 SER A C 1
ATOM 542 O O . SER A 1 81 ? 0.618 -2.226 12.663 1.00 84.12 81 SER A O 1
ATOM 544 N N . LEU A 1 82 ? 1.007 -0.894 10.885 1.00 87.19 82 LEU A N 1
ATOM 545 C CA . LEU A 1 82 ? 0.298 0.287 11.365 1.00 87.19 82 LEU A CA 1
ATOM 546 C C . LEU A 1 82 ? -0.707 0.725 10.305 1.00 87.19 82 LEU A C 1
ATOM 548 O O . LEU A 1 82 ? -0.330 0.948 9.155 1.00 87.19 82 LEU A O 1
ATOM 552 N N . SER A 1 83 ? -1.985 0.799 10.682 1.00 86.25 83 SER A N 1
ATOM 553 C CA . SER A 1 83 ? -3.049 1.236 9.773 1.00 86.25 83 SER A CA 1
ATOM 554 C C . SER A 1 83 ? -4.332 1.640 10.484 1.00 86.25 83 SER A C 1
ATOM 556 O O . SER A 1 83 ? -4.528 1.336 11.662 1.00 86.25 83 SER A O 1
ATOM 558 N N . ALA A 1 84 ? -5.239 2.302 9.761 1.00 82.88 84 ALA A N 1
ATOM 559 C CA . ALA A 1 84 ? -6.600 2.529 10.239 1.00 82.88 84 ALA A CA 1
ATOM 560 C C . ALA A 1 84 ? -7.292 1.199 10.586 1.00 82.88 84 ALA A C 1
ATOM 562 O O . ALA A 1 84 ? -7.851 1.060 11.675 1.00 82.88 84 ALA A O 1
ATOM 563 N N . PHE A 1 85 ? -7.176 0.199 9.709 1.00 80.50 85 PHE A N 1
ATOM 564 C CA . PHE A 1 85 ? -7.735 -1.134 9.895 1.00 80.50 85 PHE A CA 1
ATOM 565 C C . PHE A 1 85 ? -6.659 -2.212 9.752 1.00 80.50 85 PHE A C 1
ATOM 567 O O . PHE A 1 85 ? -6.123 -2.447 8.672 1.00 80.50 85 PHE A O 1
ATOM 574 N N . GLY A 1 86 ? -6.361 -2.901 10.853 1.00 75.19 86 GLY A N 1
ATOM 575 C CA . GLY A 1 86 ? -5.368 -3.976 10.858 1.00 75.19 86 GLY A CA 1
ATOM 576 C C . GLY A 1 86 ? -5.965 -5.325 10.467 1.00 75.19 86 GLY A C 1
ATOM 577 O O . GLY A 1 86 ? -7.138 -5.597 10.741 1.00 75.19 86 GLY A O 1
ATOM 578 N N . ALA A 1 87 ? -5.142 -6.208 9.903 1.00 70.62 87 ALA A N 1
ATOM 579 C CA . ALA A 1 87 ? -5.511 -7.610 9.782 1.00 70.62 87 ALA A CA 1
ATOM 580 C C . ALA A 1 87 ? -5.620 -8.289 11.167 1.00 70.62 87 ALA A C 1
ATOM 582 O O . ALA A 1 87 ? -4.941 -7.911 12.131 1.0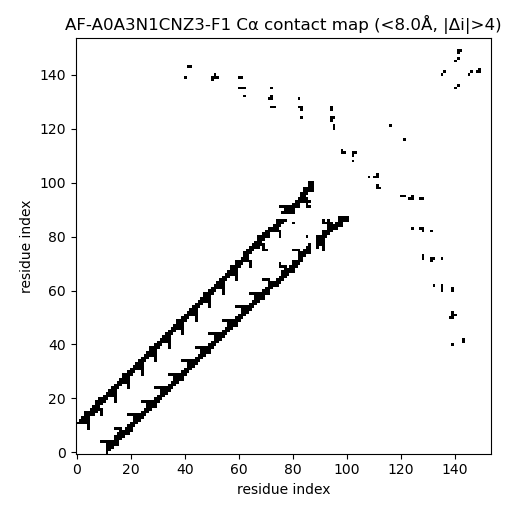0 70.62 87 ALA A O 1
ATOM 583 N N . PRO A 1 88 ? -6.458 -9.322 11.299 1.00 58.97 88 PRO A N 1
ATOM 584 C CA . PRO A 1 88 ? -6.568 -10.110 12.510 1.00 58.97 88 PRO A CA 1
ATOM 585 C C . PRO A 1 88 ? -5.410 -11.100 12.568 1.00 58.97 88 PRO A C 1
ATOM 587 O O . PRO A 1 88 ? -4.885 -11.526 11.543 1.00 58.97 88 PRO A O 1
ATOM 590 N N . TYR A 1 89 ? -5.032 -11.479 13.786 1.00 57.03 89 TYR A N 1
ATOM 591 C CA . TYR A 1 89 ? -3.946 -12.430 14.066 1.00 57.03 89 TYR A CA 1
ATOM 592 C C . TYR A 1 89 ? -2.518 -11.933 13.807 1.00 57.03 89 TYR A C 1
ATOM 594 O O . TYR A 1 89 ? -1.587 -12.727 13.893 1.00 57.03 89 TYR A O 1
ATOM 602 N N . VAL A 1 90 ? -2.317 -10.630 13.595 1.00 61.44 90 VAL A N 1
ATOM 603 C CA . VAL A 1 90 ? -0.971 -10.040 13.532 1.00 61.44 90 VAL A CA 1
ATOM 604 C C . VAL A 1 90 ? -0.782 -8.943 14.580 1.00 61.44 90 VAL A C 1
ATOM 606 O O . VAL A 1 90 ? -1.767 -8.412 15.122 1.00 61.44 90 VAL A O 1
ATOM 609 N N . THR A 1 91 ? 0.480 -8.635 14.908 1.00 61.72 91 THR A N 1
ATOM 610 C CA . THR A 1 91 ? 0.941 -7.494 15.731 1.00 61.72 91 THR A CA 1
ATOM 611 C C . THR A 1 91 ? 0.706 -6.177 14.981 1.00 61.72 91 THR A C 1
ATOM 613 O O . THR A 1 91 ? 1.594 -5.368 14.735 1.00 61.72 91 THR A O 1
ATOM 616 N N . SER A 1 92 ? -0.546 -5.995 14.572 1.00 60.78 92 SER A N 1
ATOM 617 C CA . SER A 1 92 ? -1.061 -4.859 13.832 1.00 60.78 92 SER A CA 1
ATOM 618 C C . SER A 1 92 ? -1.743 -3.906 14.800 1.00 60.78 92 SER A C 1
ATOM 620 O O . SER A 1 92 ? -2.696 -4.292 15.492 1.00 60.78 92 SER A O 1
ATOM 622 N N . PHE A 1 93 ? -1.289 -2.656 14.821 1.00 68.50 93 PHE A N 1
ATOM 623 C CA . PHE A 1 93 ? -1.972 -1.563 15.503 1.00 68.50 93 PHE A CA 1
ATOM 624 C C . PHE A 1 93 ? -3.014 -0.972 14.546 1.00 68.50 93 PHE A C 1
ATOM 626 O O . PHE A 1 93 ? -2.716 -0.107 13.726 1.00 68.50 93 PHE A O 1
ATOM 633 N N . GLY A 1 94 ? -4.232 -1.520 14.614 1.00 66.62 94 GLY A N 1
ATOM 634 C CA . GLY A 1 94 ? -5.402 -1.025 13.890 1.00 66.62 94 GLY A CA 1
ATOM 635 C C . GLY A 1 94 ? -6.107 0.061 14.696 1.00 66.62 94 GLY A C 1
ATOM 636 O O . GLY A 1 94 ? -6.653 -0.222 15.765 1.00 66.62 94 GLY A O 1
ATOM 637 N N . LEU A 1 95 ? -6.111 1.289 14.192 1.00 68.50 95 LEU A N 1
ATOM 638 C CA . LEU A 1 95 ? -6.610 2.463 14.906 1.00 68.50 95 LEU A CA 1
ATOM 639 C C . LEU A 1 95 ? -8.135 2.415 15.159 1.00 68.50 95 LEU A C 1
ATOM 641 O O . LEU A 1 95 ? -8.608 2.782 16.236 1.00 68.50 95 LEU A O 1
ATOM 645 N N . PHE A 1 96 ? -8.894 1.857 14.213 1.00 63.91 96 PHE A N 1
ATOM 646 C CA . PHE A 1 96 ? -10.338 1.597 14.308 1.00 63.91 96 PHE A CA 1
ATOM 647 C C . PHE A 1 96 ? -10.678 0.149 14.698 1.00 63.91 96 PHE A C 1
ATOM 649 O O . PHE A 1 96 ? -11.849 -0.220 14.769 1.00 63.91 96 PHE A O 1
ATOM 656 N N . GLY A 1 97 ? -9.674 -0.678 14.994 1.00 66.56 97 GLY A N 1
ATOM 657 C CA . GLY A 1 97 ? -9.837 -2.105 15.265 1.00 66.56 97 GLY A CA 1
ATOM 658 C C . GLY A 1 97 ? -9.328 -2.998 14.132 1.00 66.56 97 GLY A C 1
ATOM 659 O O . GLY A 1 97 ? -8.709 -2.542 13.170 1.00 66.56 97 GLY A O 1
ATOM 660 N N . LYS A 1 98 ? -9.533 -4.307 14.295 1.00 68.81 98 LYS A N 1
ATOM 661 C CA . LYS A 1 98 ? -9.082 -5.332 13.347 1.00 68.81 98 LYS A CA 1
ATOM 662 C C . LYS A 1 98 ? -10.254 -5.755 12.464 1.00 68.81 98 LYS A C 1
ATOM 664 O O . LYS A 1 98 ? -11.317 -6.064 12.998 1.00 68.81 98 LYS A O 1
ATOM 669 N N . ILE A 1 99 ? -10.059 -5.773 11.147 1.00 66.31 99 ILE A N 1
ATOM 670 C CA . ILE A 1 99 ? -11.045 -6.297 10.193 1.00 66.31 99 ILE A CA 1
ATOM 671 C C . ILE A 1 99 ? -10.687 -7.750 9.909 1.00 66.31 99 ILE A C 1
ATOM 673 O O . ILE A 1 99 ? -9.616 -8.001 9.371 1.00 66.31 99 ILE A O 1
ATOM 677 N N . ASP A 1 100 ? -11.578 -8.689 10.243 1.00 66.38 100 ASP A N 1
ATOM 678 C CA . ASP A 1 100 ? -11.503 -10.099 9.833 1.00 66.38 100 ASP A CA 1
ATOM 679 C C . ASP A 1 100 ? -11.853 -10.245 8.344 1.00 66.38 100 ASP A C 1
ATOM 681 O O . ASP A 1 100 ? -13.034 -10.201 8.004 1.00 66.38 100 ASP A O 1
ATOM 685 N N . PRO A 1 101 ? -10.884 -10.501 7.433 1.00 63.25 101 PRO A N 1
ATOM 686 C CA . PRO A 1 101 ? -11.191 -10.692 6.016 1.00 63.25 101 PRO A CA 1
ATOM 687 C C . PRO A 1 101 ? -12.068 -11.929 5.817 1.00 63.25 101 PRO A C 1
ATOM 689 O O . PRO A 1 101 ? -12.908 -11.970 4.932 1.00 63.25 101 PRO A O 1
ATOM 692 N N . ARG A 1 102 ? -11.927 -12.932 6.695 1.00 60.78 102 ARG A N 1
ATOM 693 C CA . ARG A 1 102 ? -12.782 -14.125 6.709 1.00 60.78 102 ARG A CA 1
ATOM 694 C C . ARG A 1 102 ? -14.222 -13.814 7.119 1.00 60.78 102 ARG A C 1
ATOM 696 O O . ARG A 1 102 ? -15.121 -14.502 6.662 1.00 60.78 102 ARG A O 1
ATOM 703 N N . ALA A 1 103 ? -14.446 -12.780 7.934 1.00 62.94 103 ALA A N 1
ATOM 704 C CA . ALA A 1 103 ? -15.795 -12.335 8.280 1.00 62.94 103 ALA A CA 1
ATOM 705 C C . ALA A 1 103 ? -16.482 -11.596 7.118 1.00 62.94 103 ALA A C 1
ATOM 707 O O . ALA A 1 103 ? -17.701 -11.509 7.111 1.00 62.94 103 ALA A O 1
ATOM 708 N N . LEU A 1 104 ? -15.727 -11.115 6.121 1.00 62.28 104 LEU A N 1
ATOM 709 C CA . LEU A 1 104 ? -16.294 -10.542 4.896 1.00 62.28 104 LEU A CA 1
ATOM 710 C C . LEU A 1 104 ? -16.943 -11.612 3.999 1.00 62.28 104 LEU A C 1
ATOM 712 O O . LEU A 1 104 ? -17.919 -11.327 3.315 1.00 62.28 104 LEU A O 1
ATOM 716 N N . PHE A 1 105 ? -16.407 -12.838 4.008 1.00 65.12 105 PHE A N 1
ATOM 717 C CA . PHE A 1 105 ? -16.864 -13.952 3.164 1.00 65.12 105 PHE A CA 1
ATOM 718 C C . PHE A 1 105 ? -17.729 -14.980 3.907 1.00 65.12 105 PHE A C 1
ATOM 720 O O . PHE A 1 105 ? -18.126 -15.974 3.304 1.00 65.12 105 PHE A O 1
ATOM 727 N N . ASP A 1 106 ? -18.018 -14.763 5.193 1.00 63.50 106 ASP A N 1
ATOM 728 C CA . ASP A 1 106 ? -18.924 -15.600 5.985 1.00 63.50 106 ASP A CA 1
ATOM 729 C C . ASP A 1 106 ? -20.289 -14.895 6.115 1.00 63.50 106 ASP A C 1
ATOM 731 O O . ASP A 1 106 ? -20.421 -13.961 6.912 1.00 63.50 106 ASP A O 1
ATOM 735 N N . PRO A 1 107 ? -21.329 -15.318 5.366 1.00 60.75 107 PRO A N 1
ATOM 736 C CA . PRO A 1 107 ? -22.638 -14.659 5.364 1.00 60.75 107 PRO A CA 1
ATOM 737 C C . PRO A 1 107 ? -23.381 -14.728 6.707 1.00 60.75 107 PRO A C 1
ATOM 739 O O . PRO A 1 107 ? -24.429 -14.107 6.854 1.00 60.75 107 PRO A O 1
ATOM 742 N N . ARG A 1 108 ? -22.884 -15.514 7.675 1.00 59.62 108 ARG A N 1
ATOM 743 C CA . ARG A 1 108 ? -23.520 -15.753 8.982 1.00 59.62 108 ARG A CA 1
ATOM 744 C C . ARG A 1 108 ? -22.874 -14.986 10.142 1.00 59.62 108 ARG A C 1
ATOM 746 O O . ARG A 1 108 ? -23.200 -15.267 11.292 1.00 59.62 108 ARG A O 1
ATOM 753 N N . ARG A 1 109 ? -21.927 -14.073 9.881 1.00 55.25 109 ARG A N 1
ATOM 754 C CA . ARG A 1 109 ? -21.261 -13.268 10.923 1.00 55.25 109 ARG A CA 1
ATOM 755 C C . ARG A 1 109 ? -21.582 -11.780 10.796 1.00 55.25 109 ARG A C 1
ATOM 757 O O . ARG A 1 109 ? -20.815 -10.981 10.278 1.00 55.25 109 ARG A O 1
ATOM 764 N N . ASP A 1 110 ? -22.679 -11.400 11.423 1.00 50.50 110 ASP A N 1
ATOM 765 C CA . ASP A 1 110 ? -23.284 -10.067 11.556 1.00 50.50 110 ASP A CA 1
ATOM 766 C C . ASP A 1 110 ? -22.488 -9.059 12.423 1.00 50.50 110 ASP A C 1
ATOM 768 O O . ASP A 1 110 ? -22.991 -8.001 12.795 1.00 50.50 110 ASP A O 1
ATOM 772 N N . ARG A 1 111 ? -21.209 -9.324 12.730 1.00 52.53 111 ARG A N 1
ATOM 773 C CA . ARG A 1 111 ? -20.366 -8.426 13.544 1.00 52.53 111 ARG A CA 1
ATOM 774 C C . ARG A 1 111 ? -19.019 -8.141 12.882 1.00 52.53 111 ARG A C 1
ATOM 776 O O . ARG A 1 111 ? -17.984 -8.581 13.379 1.00 52.53 111 ARG A O 1
ATOM 783 N N . LEU A 1 112 ? -19.028 -7.354 11.799 1.00 56.19 112 LEU A N 1
ATOM 784 C CA . LEU A 1 112 ? -17.800 -6.748 11.249 1.00 56.19 112 LEU A CA 1
ATOM 785 C C . LEU A 1 112 ? -17.124 -5.809 12.265 1.00 56.19 112 LEU A C 1
ATOM 787 O O . LEU A 1 112 ? -15.904 -5.687 12.289 1.00 56.19 112 LEU A O 1
ATOM 791 N N . PHE A 1 113 ? -17.921 -5.184 13.136 1.00 51.97 113 PHE A N 1
ATOM 792 C CA . PHE A 1 113 ? -17.459 -4.291 14.192 1.00 51.97 113 PHE A CA 1
ATOM 793 C C . PHE A 1 113 ? -17.817 -4.880 15.554 1.00 51.97 113 PHE A C 1
ATOM 795 O O . PHE A 1 113 ? -18.972 -4.869 15.983 1.00 51.97 113 PHE A O 1
ATOM 802 N N . ARG A 1 114 ? -16.822 -5.417 16.264 1.00 48.81 114 ARG A N 1
ATOM 803 C CA . ARG A 1 114 ? -17.009 -5.873 17.644 1.00 48.81 114 ARG A CA 1
ATOM 804 C C . ARG A 1 114 ? -16.947 -4.652 18.579 1.00 48.81 114 ARG A C 1
ATOM 806 O O . ARG A 1 114 ? -15.897 -4.338 19.125 1.00 48.81 114 ARG A O 1
ATOM 813 N N . GLY A 1 115 ? -18.085 -3.973 18.733 1.00 54.12 115 GLY A N 1
ATOM 814 C CA . GLY A 1 115 ? -18.316 -2.915 19.725 1.00 54.12 115 GLY A CA 1
ATOM 815 C C . GLY A 1 115 ? -18.347 -1.496 19.150 1.00 54.12 115 GLY A C 1
ATOM 816 O O . GLY A 1 115 ? -17.465 -1.100 18.392 1.00 54.12 115 GLY A O 1
ATOM 817 N N . THR A 1 116 ? -19.349 -0.710 19.553 1.00 56.44 116 THR A N 1
ATOM 818 C CA . THR A 1 116 ? -19.344 0.753 19.426 1.00 56.44 116 THR A CA 1
ATOM 819 C C . THR A 1 116 ? -18.125 1.287 20.167 1.00 56.44 116 THR A C 1
ATOM 821 O O . THR A 1 116 ? -18.082 1.276 21.398 1.00 56.44 116 THR A O 1
ATOM 824 N N . LEU A 1 117 ? -17.094 1.691 19.430 1.00 63.94 117 LEU A N 1
ATOM 825 C CA . LEU A 1 117 ? -15.919 2.298 20.039 1.00 63.94 117 LEU A CA 1
ATOM 826 C C . LEU A 1 117 ? -16.330 3.613 20.711 1.00 63.94 117 LEU A C 1
ATOM 828 O O . LEU A 1 117 ? -17.132 4.355 20.140 1.00 63.94 117 LEU A O 1
ATOM 832 N N . PRO A 1 118 ? -15.811 3.922 21.910 1.00 75.69 118 PRO A N 1
ATOM 833 C CA . PRO A 1 118 ? -16.126 5.185 22.560 1.00 75.69 118 PRO A CA 1
ATOM 834 C C . PRO A 1 118 ? -15.700 6.352 21.654 1.00 75.69 118 PRO A C 1
ATOM 836 O O . PRO A 1 118 ? -14.644 6.285 21.022 1.00 75.69 118 PRO A O 1
ATOM 839 N N . GLN A 1 119 ? -16.516 7.412 21.579 1.00 78.75 119 GLN A N 1
ATOM 840 C CA . GLN A 1 119 ? -16.342 8.520 20.620 1.00 78.75 119 GLN A CA 1
ATOM 841 C C . GLN A 1 119 ? -14.926 9.118 20.631 1.00 78.75 119 GLN A C 1
ATOM 843 O O . GLN A 1 119 ? -14.375 9.400 19.571 1.00 78.75 119 GLN A O 1
ATOM 848 N N . TRP A 1 120 ? -14.289 9.228 21.802 1.00 77.00 120 TRP A N 1
ATOM 849 C CA . TRP A 1 120 ? -12.913 9.728 21.917 1.00 77.00 120 TRP A CA 1
ATOM 850 C C . TRP A 1 120 ? -11.905 8.884 21.118 1.00 77.00 120 TRP A C 1
ATOM 852 O O . TRP A 1 120 ? -10.979 9.423 20.518 1.00 77.00 120 TRP A O 1
ATOM 862 N N . ARG A 1 121 ? -12.107 7.560 21.052 1.00 78.06 121 ARG A N 1
ATOM 863 C CA . ARG A 1 121 ? -11.256 6.642 20.287 1.00 78.06 121 ARG A CA 1
ATOM 864 C C . ARG A 1 121 ? -11.442 6.831 18.792 1.00 78.06 121 ARG A C 1
ATOM 866 O O . ARG A 1 121 ? -10.461 6.750 18.068 1.00 78.06 121 ARG A O 1
ATOM 873 N N . LEU A 1 122 ? -12.666 7.111 18.338 1.00 77.44 122 LEU A N 1
ATOM 874 C CA . LEU A 1 122 ? -12.937 7.443 16.935 1.00 77.44 122 LEU A CA 1
ATOM 875 C C . LEU A 1 122 ? -12.250 8.748 16.534 1.00 77.44 122 LEU A C 1
ATOM 877 O O . LEU A 1 122 ? -11.670 8.813 15.457 1.00 77.44 122 LEU A O 1
ATOM 881 N N . VAL A 1 123 ? -12.248 9.753 17.413 1.00 81.31 123 VAL A N 1
ATOM 882 C CA . VAL A 1 123 ? -11.540 11.018 17.170 1.00 81.31 123 VAL A CA 1
ATOM 883 C C . VAL A 1 123 ? -10.033 10.778 17.073 1.00 81.31 123 VAL A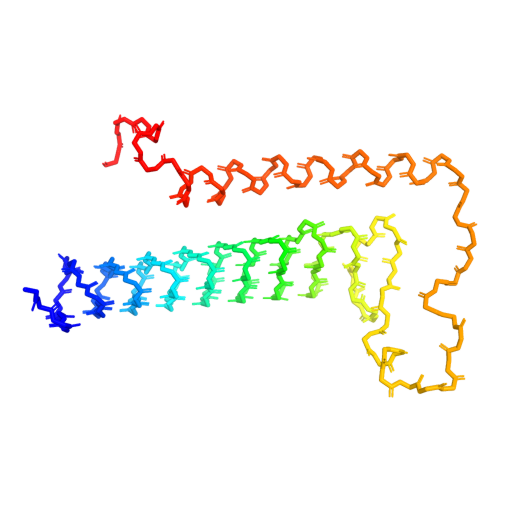 C 1
ATOM 885 O O . VAL A 1 123 ? -9.422 11.137 16.068 1.00 81.31 123 VAL A O 1
ATOM 888 N N . MET A 1 124 ? -9.437 10.077 18.040 1.00 79.19 124 MET A N 1
ATOM 889 C CA . MET A 1 124 ? -8.015 9.710 17.982 1.00 79.19 124 MET A CA 1
ATOM 890 C C . MET A 1 124 ? -7.691 8.867 16.746 1.00 79.19 124 MET A C 1
ATOM 892 O O . MET A 1 124 ? -6.635 9.036 16.137 1.00 79.19 124 MET A O 1
ATOM 896 N N . ALA A 1 125 ? -8.622 8.004 16.334 1.00 80.75 125 ALA A N 1
ATOM 897 C CA . ALA A 1 125 ? -8.452 7.181 15.154 1.00 80.75 125 ALA A CA 1
ATOM 898 C C . ALA A 1 125 ? -8.552 7.963 13.842 1.00 80.75 125 ALA A C 1
ATOM 900 O O . ALA A 1 125 ? -7.751 7.769 12.929 1.00 80.75 125 ALA A O 1
ATOM 901 N N . SER A 1 126 ? -9.466 8.921 13.751 1.00 83.00 126 SER A N 1
ATOM 902 C CA . SER A 1 126 ? -9.500 9.839 12.616 1.00 83.00 126 SER A CA 1
ATOM 903 C C . SER A 1 126 ? -8.213 10.659 12.531 1.00 83.00 126 SER A C 1
ATOM 905 O O . SER A 1 126 ? -7.604 10.709 11.466 1.00 83.00 126 SER A O 1
ATOM 907 N N . LEU A 1 127 ? -7.726 11.193 13.656 1.00 87.50 127 LEU A N 1
ATOM 908 C CA . LEU A 1 127 ? -6.484 11.963 13.707 1.00 87.50 127 LEU A CA 1
ATOM 909 C C . LEU A 1 127 ? -5.273 11.132 13.281 1.00 87.50 127 LEU A C 1
ATOM 911 O O . LEU A 1 127 ? -4.528 11.554 12.402 1.00 87.50 127 LEU A O 1
ATOM 915 N N . GLY A 1 128 ? -5.088 9.932 13.836 1.00 85.50 128 GLY A N 1
ATOM 916 C CA . GLY A 1 128 ? -3.958 9.090 13.440 1.00 85.50 128 GLY A CA 1
ATOM 917 C C . GLY A 1 128 ? -4.048 8.625 11.982 1.00 85.50 128 GLY A C 1
ATOM 918 O O . GLY A 1 128 ? -3.024 8.534 11.315 1.00 85.50 128 GLY A O 1
ATOM 919 N N . THR A 1 129 ? -5.251 8.423 11.439 1.00 86.81 129 THR A N 1
ATOM 920 C CA . THR A 1 129 ? -5.424 8.114 10.007 1.00 86.81 129 THR A CA 1
ATOM 921 C C . THR A 1 129 ? -5.068 9.308 9.125 1.00 86.81 129 THR A C 1
ATOM 923 O O . THR A 1 129 ? -4.430 9.127 8.093 1.00 86.81 129 THR A O 1
ATOM 926 N N . LEU A 1 130 ? -5.409 10.531 9.541 1.00 88.44 130 LEU A N 1
ATOM 927 C CA . LEU A 1 130 ? -4.991 11.753 8.848 1.00 88.44 130 LEU A CA 1
ATOM 928 C C . LEU A 1 130 ? -3.468 11.930 8.882 1.00 88.44 130 LEU A C 1
ATOM 930 O O . LEU A 1 130 ? -2.877 12.305 7.872 1.00 88.44 130 LEU A O 1
ATOM 934 N N . VAL A 1 131 ? -2.819 11.600 10.003 1.00 89.12 131 VAL A N 1
ATOM 935 C CA . VAL A 1 131 ? -1.350 11.598 10.109 1.00 89.12 131 VAL A CA 1
ATOM 936 C C . VAL A 1 131 ? -0.737 10.565 9.163 1.00 89.12 131 VAL A C 1
ATOM 938 O O . VAL A 1 131 ? 0.197 10.889 8.434 1.00 89.12 131 VAL A O 1
ATOM 941 N N . LEU A 1 132 ? -1.282 9.345 9.118 1.00 88.31 132 LEU A N 1
ATOM 942 C CA . LEU A 1 132 ? -0.837 8.310 8.180 1.00 88.31 132 LEU A CA 1
ATOM 943 C C . LEU A 1 132 ? -1.038 8.734 6.726 1.00 88.31 132 LEU A C 1
ATOM 945 O O . LEU A 1 132 ? -0.160 8.497 5.902 1.00 88.31 132 LEU A O 1
ATOM 949 N N . LEU A 1 133 ? -2.158 9.385 6.412 1.00 90.00 133 LEU A N 1
ATOM 950 C CA . LEU A 1 133 ? -2.429 9.920 5.083 1.00 90.00 133 LEU A CA 1
ATOM 951 C C . LEU A 1 133 ? -1.416 11.007 4.704 1.00 90.00 133 LEU A C 1
ATOM 953 O O . LEU A 1 133 ? -0.897 10.982 3.593 1.00 90.00 133 LEU A O 1
ATOM 957 N N . GLY A 1 134 ? -1.095 11.921 5.623 1.00 88.88 134 GLY A N 1
ATOM 958 C CA . GLY A 1 134 ? -0.064 12.940 5.420 1.00 88.88 134 GLY A CA 1
ATOM 959 C C . GLY A 1 134 ? 1.327 12.333 5.218 1.00 88.88 134 GLY A C 1
ATOM 960 O O . GLY A 1 134 ? 2.038 12.714 4.291 1.00 88.88 134 GLY A O 1
ATOM 961 N N . ALA A 1 135 ? 1.694 11.334 6.023 1.00 88.25 135 ALA A N 1
ATOM 962 C CA . ALA A 1 135 ? 2.957 10.611 5.882 1.00 88.25 135 ALA A CA 1
ATOM 963 C C . ALA A 1 135 ? 3.031 9.846 4.551 1.00 88.25 135 ALA A C 1
ATOM 965 O O . ALA A 1 135 ? 4.041 9.906 3.849 1.00 88.25 135 ALA A O 1
ATOM 966 N N . TRP A 1 136 ? 1.946 9.174 4.159 1.00 90.94 136 TRP A N 1
ATOM 967 C CA . TRP A 1 136 ? 1.841 8.514 2.861 1.00 90.94 136 TRP A CA 1
ATOM 968 C C . TRP A 1 136 ? 1.942 9.518 1.711 1.00 90.94 136 TRP A C 1
ATOM 970 O O . TRP A 1 136 ? 2.661 9.274 0.745 1.00 90.94 136 TRP A O 1
ATOM 980 N N . TRP A 1 137 ? 1.288 10.675 1.825 1.00 87.06 137 TRP A N 1
ATOM 981 C CA . TRP A 1 137 ? 1.400 11.743 0.838 1.00 87.06 137 TRP A CA 1
ATOM 982 C C . TRP A 1 137 ? 2.846 12.224 0.695 1.00 87.06 137 TRP A C 1
ATOM 984 O O . TRP A 1 137 ? 3.327 12.370 -0.422 1.00 87.06 137 TRP A O 1
ATOM 994 N N . MET A 1 138 ? 3.573 12.398 1.799 1.00 86.00 138 MET A N 1
ATOM 995 C CA . MET A 1 138 ? 4.977 12.816 1.762 1.00 86.00 138 MET A CA 1
ATOM 996 C C . MET A 1 138 ? 5.906 11.776 1.123 1.00 86.00 138 MET A C 1
ATOM 998 O O . MET A 1 138 ? 6.808 12.159 0.383 1.00 86.00 138 MET A O 1
ATOM 1002 N N . VAL A 1 139 ? 5.695 10.483 1.391 1.00 82.44 139 VAL A N 1
ATOM 1003 C CA . VAL A 1 139 ? 6.594 9.397 0.950 1.00 82.44 139 VAL A CA 1
ATOM 1004 C C . VAL A 1 139 ? 6.254 8.862 -0.444 1.00 82.44 139 VAL A C 1
ATOM 1006 O O . VAL A 1 139 ? 7.144 8.423 -1.170 1.00 82.44 139 VAL A O 1
ATOM 1009 N N . VAL A 1 140 ? 4.970 8.846 -0.798 1.00 84.38 140 VAL A N 1
ATOM 1010 C CA . VAL A 1 140 ? 4.443 8.179 -1.996 1.00 84.38 140 VAL A CA 1
ATOM 1011 C C . VAL A 1 140 ? 3.685 9.163 -2.881 1.00 84.38 140 VAL A C 1
ATOM 1013 O O . VAL A 1 140 ? 3.935 9.229 -4.081 1.00 84.38 140 VAL A O 1
ATOM 1016 N N . GLY A 1 141 ? 2.764 9.942 -2.305 1.00 81.44 141 GLY A N 1
ATOM 1017 C CA . GLY A 1 141 ? 1.903 10.851 -3.068 1.00 81.44 141 GLY A CA 1
ATOM 1018 C C . GLY A 1 141 ? 2.677 11.946 -3.809 1.00 81.44 141 GLY A C 1
ATOM 1019 O O . GLY A 1 141 ? 2.423 12.191 -4.985 1.00 81.44 141 GLY A O 1
ATOM 1020 N N . SER A 1 142 ? 3.668 12.552 -3.160 1.00 79.75 142 SER A N 1
ATOM 1021 C CA . SER A 1 142 ? 4.557 13.566 -3.737 1.00 79.75 142 SER A CA 1
ATOM 1022 C C . SER A 1 142 ? 5.276 13.047 -4.987 1.00 79.75 142 SER A C 1
ATOM 1024 O O . SER A 1 142 ? 5.276 13.715 -6.018 1.00 79.75 142 SER A O 1
ATOM 1026 N N . ALA A 1 143 ? 5.800 11.821 -4.921 1.00 72.56 143 ALA A N 1
ATOM 1027 C CA . ALA A 1 143 ? 6.502 11.165 -6.019 1.00 72.56 143 ALA A CA 1
ATOM 1028 C C . ALA A 1 143 ? 5.566 10.738 -7.164 1.00 72.56 143 ALA A C 1
ATOM 1030 O O . ALA A 1 143 ? 5.976 10.750 -8.321 1.00 72.56 143 ALA A O 1
ATOM 1031 N N . LEU A 1 144 ? 4.314 10.368 -6.863 1.00 73.69 144 LEU A N 1
ATOM 1032 C CA . LEU A 1 144 ? 3.354 9.897 -7.869 1.00 73.69 144 LEU A CA 1
ATOM 1033 C C . LEU A 1 144 ? 2.587 11.025 -8.573 1.00 73.69 144 LEU A C 1
ATOM 1035 O O . LEU A 1 144 ? 2.332 10.927 -9.771 1.00 73.69 144 LEU A O 1
ATOM 1039 N N . PHE A 1 145 ? 2.178 12.066 -7.844 1.00 71.56 145 PHE A N 1
ATOM 1040 C CA . PHE A 1 145 ? 1.237 13.078 -8.347 1.00 71.56 145 PHE A CA 1
ATOM 1041 C C . PHE A 1 145 ? 1.892 14.418 -8.693 1.00 71.56 145 PHE A C 1
ATOM 1043 O O . PHE A 1 145 ? 1.299 15.212 -9.422 1.00 71.56 145 PHE A O 1
ATOM 1050 N N . LEU A 1 146 ? 3.101 14.688 -8.192 1.00 66.56 146 LEU A N 1
ATOM 1051 C CA . LEU A 1 146 ? 3.783 15.972 -8.365 1.00 66.56 146 LEU A CA 1
ATOM 1052 C C . LEU A 1 146 ? 5.249 15.797 -8.806 1.00 66.56 146 LEU A C 1
ATOM 1054 O O . LEU A 1 146 ? 6.152 16.321 -8.150 1.00 66.56 146 LEU A O 1
ATOM 1058 N N . PRO A 1 147 ? 5.523 15.139 -9.952 1.00 61.28 147 PRO A N 1
ATOM 1059 C CA . PRO A 1 147 ? 6.899 14.928 -10.415 1.00 61.28 147 PRO A CA 1
ATOM 1060 C C . PRO A 1 147 ? 7.664 16.237 -10.693 1.00 61.28 147 PRO A C 1
ATOM 1062 O O . PRO A 1 147 ? 8.885 16.236 -10.719 1.00 61.28 147 PRO A O 1
ATOM 1065 N N . HIS A 1 148 ? 6.961 17.362 -10.872 1.00 55.41 148 HIS A N 1
ATOM 1066 C CA . HIS A 1 148 ? 7.521 18.682 -11.194 1.00 55.41 148 HIS A CA 1
ATOM 1067 C C . HIS A 1 148 ? 7.765 19.592 -9.970 1.00 55.41 148 HIS A C 1
ATOM 1069 O O . HIS A 1 148 ? 8.330 20.671 -10.122 1.00 55.41 148 HIS A O 1
ATOM 1075 N N . LEU A 1 149 ? 7.319 19.191 -8.773 1.00 48.34 149 LEU A N 1
ATOM 1076 C CA . LEU A 1 149 ? 7.526 19.917 -7.505 1.00 48.34 149 LEU A CA 1
ATOM 1077 C C . LEU A 1 149 ? 8.483 19.175 -6.554 1.00 48.34 149 LEU A C 1
ATOM 1079 O O . LEU A 1 149 ? 8.844 19.711 -5.506 1.00 48.34 149 LEU A O 1
ATOM 1083 N N . ALA A 1 150 ? 8.925 17.970 -6.927 1.00 51.94 150 ALA A N 1
ATOM 1084 C CA . ALA A 1 150 ? 10.109 17.350 -6.352 1.00 51.94 150 ALA A CA 1
ATOM 1085 C C . 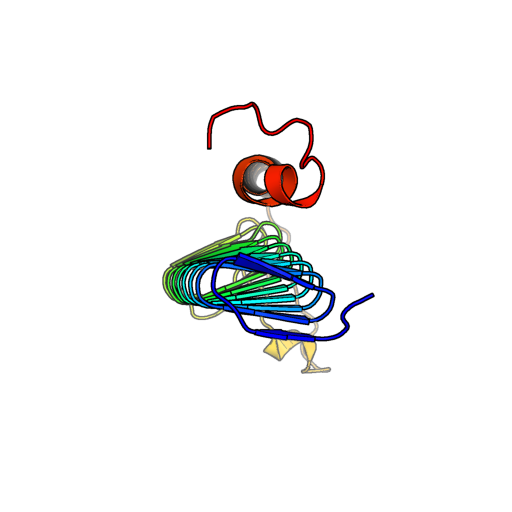ALA A 1 150 ? 11.331 18.186 -6.778 1.00 51.94 150 ALA A C 1
ATOM 1087 O O . ALA A 1 150 ? 11.706 18.213 -7.945 1.00 51.94 150 ALA A O 1
ATOM 1088 N N . LEU A 1 151 ? 11.866 18.968 -5.842 1.00 48.00 151 LEU A N 1
ATOM 1089 C CA . LEU A 1 151 ? 12.946 19.933 -6.052 1.00 48.00 151 LEU A CA 1
ATOM 1090 C C . LEU A 1 151 ? 14.202 19.328 -6.726 1.00 48.00 151 LEU A C 1
ATOM 1092 O O . LEU A 1 151 ? 14.475 18.139 -6.557 1.00 48.00 151 LEU A O 1
ATOM 1096 N N . PRO A 1 152 ? 14.989 20.162 -7.442 1.00 39.75 152 PRO A N 1
ATOM 1097 C CA . PRO A 1 152 ? 16.189 19.757 -8.176 1.00 39.75 152 PRO A CA 1
ATOM 1098 C C . PRO A 1 152 ? 17.276 19.282 -7.206 1.00 39.75 152 PRO A C 1
ATOM 1100 O O . PRO A 1 152 ? 17.695 20.045 -6.335 1.00 39.75 152 PRO A O 1
ATOM 1103 N N . GLY A 1 153 ? 17.741 18.039 -7.339 1.00 47.38 153 GLY A N 1
ATOM 1104 C CA . GLY A 1 153 ? 18.799 17.526 -6.460 1.00 47.38 153 GLY A CA 1
ATOM 1105 C C . GLY A 1 153 ? 19.024 16.015 -6.427 1.00 47.38 153 GLY A C 1
ATOM 1106 O O . GLY A 1 153 ? 19.823 15.573 -5.605 1.00 47.38 153 GLY A O 1
ATOM 1107 N N . PHE A 1 154 ? 18.369 15.243 -7.292 1.00 41.28 154 PHE A N 1
ATOM 1108 C CA . PHE A 1 154 ? 18.829 13.911 -7.684 1.00 41.28 154 PHE A CA 1
ATOM 1109 C C . PHE A 1 154 ? 19.029 13.901 -9.194 1.00 41.28 154 PHE A C 1
ATOM 1111 O O . PHE A 1 154 ? 18.155 14.477 -9.885 1.00 41.28 154 PHE A O 1
#

Secondary structure (DSSP, 8-state):
--SEEESTEEEEEEEEEEEEEEEEEEEEEEEEEEEEEEEEEEEEEEEEEEEEEEEEEEEEEEEEEEEEEEEEEE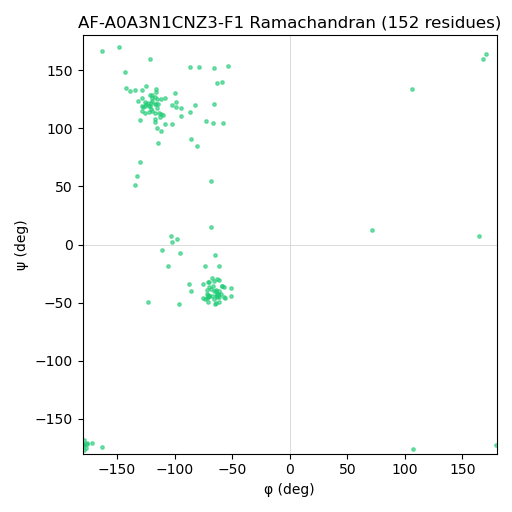EEESSEEEESEEPTTSEEEETT-B--HHHHS-TT---SSSS---HHHHHHHHHHHHHHHHHHIIIIIHHHH-TTTS-S--

Sequence (154 aa):
MRIVTVGGDDVGFIAIGQEAVGIIAIGQLATGVIAFGQLATGVIAIGQVARGVIAIGQLAVGIVAVGMAAVGVLFAVGMVSLSAFGAPYVTSFGLFGKIDPRALFDPRRDRLFRGTLPQWRLVMASLGTLVLLGAWWMVVGSALFLPHLALPGF

Foldseek 3Di:
DAQEDEEAPDEHCEFEHCDFEHCHGEHQHFEHCDTHHQHFAHCHGEHCDFAHCEGEHQHTQHCETEHQETEHLDEYHHQEYEYCEYDPPHNYDNLQYHADPVLVVDPPNPPSDPDDDDVVSVVVSVVVSVVSVVVSCVRHVCVHPPVPPPDPDD

Solvent-accessible surface area (backbone atoms only — not comparable to full-atom values): 7031 Å² total; per-residue (Å²): 134,61,65,67,33,80,38,62,78,22,79,18,52,31,7,36,25,52,39,4,35,22,49,35,8,38,21,46,40,5,36,21,49,38,7,35,20,48,41,6,35,20,49,37,6,35,20,47,39,6,30,15,47,38,6,35,19,47,37,6,38,17,41,36,8,34,24,48,38,6,40,8,28,51,30,10,36,24,64,38,15,40,17,31,32,6,39,64,96,43,65,31,53,24,53,78,38,57,47,53,72,68,49,74,77,36,97,84,51,95,60,78,64,89,62,89,70,58,66,70,52,52,51,53,26,51,51,52,31,52,50,39,44,52,52,43,35,67,72,32,43,42,68,72,77,34,73,86,72,61,71,94,83,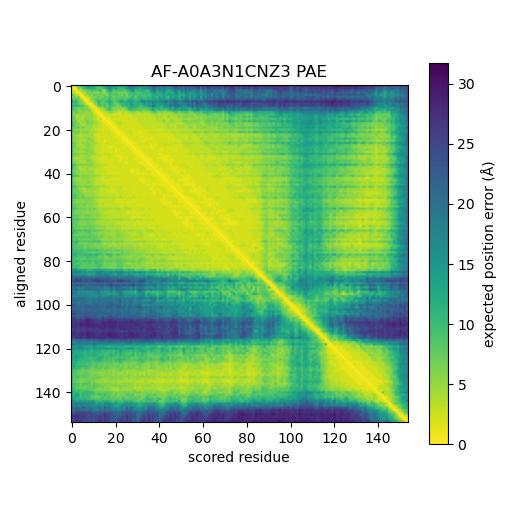128

Organism: NCBI:txid58109

Radius of gyration: 17.88 Å; Cα contacts (8 Å, |Δi|>4): 414; chains: 1; bounding box: 44×36×52 Å

Nearest PDB structures (foldseek):
  3oup-assembly1_A  TM=2.036E-01  e=4.401E+00  Methanosarcina thermophila
  3ow5-assembly1_A  TM=1.501E-01  e=2.070E+00  Methanosarcina thermophila
  3ou9-assembly1_A  TM=2.322E-01  e=9.916E+00  Methanosarcina thermophila
  1qrl-assembly1_A  TM=1.407E-01  e=4.664E+00  Methanosarcina thermophila

pLDDT: mean 77.75, std 14.48, range [39.75, 94.75]

Mean predicted aligned error: 10.22 Å